Protein AF-A0A5Q0UNH7-F1 (afdb_monomer)

Solvent-accessible surface area (backbone atoms only — not comparable to full-atom values): 3117 Å² total; per-residue (Å²): 109,60,19,73,49,86,98,40,88,47,61,38,33,28,38,30,48,39,88,89,53,77,68,45,45,23,19,56,73,55,42,61,60,50,49,71,42,86,79,31,45,73,39,61,35,92,94,29,47,96,71,52,134

Mean predicted aligned error: 2.65 Å

pLDDT: mean 94.04, std 5.65, range [67.0, 98.06]

Structure (mmCIF, N/CA/C/O backbone):
data_AF-A0A5Q0UNH7-F1
#
_entry.id   AF-A0A5Q0UNH7-F1
#
loop_
_atom_site.group_PDB
_atom_site.id
_atom_site.type_symbol
_atom_site.label_atom_id
_atom_site.label_alt_id
_atom_site.label_comp_id
_atom_site.label_asym_id
_atom_site.label_entity_id
_atom_site.label_seq_id
_atom_site.pdbx_PDB_ins_code
_atom_site.Cartn_x
_atom_site.Cartn_y
_atom_site.Cartn_z
_atom_site.occupancy
_atom_site.B_iso_or_equiv
_atom_site.auth_seq_id
_atom_site.auth_comp_id
_atom_site.auth_asym_id
_atom_site.auth_atom_id
_atom_site.pdbx_PDB_model_num
ATOM 1 N N . MET A 1 1 ? 0.904 -14.396 -6.656 1.00 83.81 1 MET A N 1
ATOM 2 C CA . MET A 1 1 ? -0.055 -13.860 -5.666 1.00 83.81 1 MET A CA 1
ATOM 3 C C . MET A 1 1 ? -0.926 -12.784 -6.306 1.00 83.81 1 MET A C 1
ATOM 5 O O . MET A 1 1 ? -0.412 -11.969 -7.069 1.00 83.81 1 MET A O 1
ATOM 9 N N . GLN A 1 2 ? -2.242 -12.853 -6.091 1.00 93.06 2 GLN A N 1
ATOM 10 C CA . GLN A 1 2 ? -3.216 -11.867 -6.585 1.00 93.06 2 GLN A CA 1
ATOM 11 C C . GLN A 1 2 ? -3.441 -10.778 -5.533 1.00 93.06 2 GLN A C 1
ATOM 13 O O . GLN A 1 2 ? -3.152 -10.993 -4.360 1.00 93.06 2 GLN A O 1
ATOM 18 N N . CYS A 1 3 ? -3.917 -9.614 -5.970 1.00 96.88 3 CYS A N 1
ATOM 19 C CA . CYS A 1 3 ? -4.313 -8.523 -5.090 1.00 96.88 3 CYS A CA 1
ATOM 20 C C . CYS A 1 3 ? -5.418 -8.984 -4.131 1.00 96.88 3 CYS A C 1
ATOM 22 O O . CYS A 1 3 ? -6.424 -9.514 -4.586 1.00 96.88 3 CYS A O 1
ATOM 24 N N . GLY A 1 4 ? -5.262 -8.729 -2.833 1.00 95.12 4 GLY A N 1
ATOM 25 C CA . GLY A 1 4 ? -6.269 -9.036 -1.811 1.00 95.12 4 GLY A CA 1
ATOM 26 C C . GLY A 1 4 ? -7.442 -8.052 -1.744 1.00 95.12 4 GLY A C 1
ATOM 27 O O . GLY A 1 4 ? -8.152 -8.042 -0.750 1.00 95.12 4 GLY A O 1
ATOM 28 N N . GLU A 1 5 ? -7.622 -7.213 -2.767 1.00 96.00 5 GLU A N 1
ATOM 29 C CA . GLU A 1 5 ? -8.769 -6.300 -2.846 1.00 96.00 5 GLU A CA 1
ATOM 30 C C . GLU A 1 5 ? -9.866 -6.962 -3.666 1.00 96.00 5 GLU A C 1
ATOM 32 O O . GLU A 1 5 ? -9.577 -7.615 -4.678 1.00 96.00 5 GLU A O 1
ATOM 37 N N . ASP A 1 6 ? -11.111 -6.748 -3.254 1.00 93.62 6 ASP A N 1
ATOM 38 C CA . ASP A 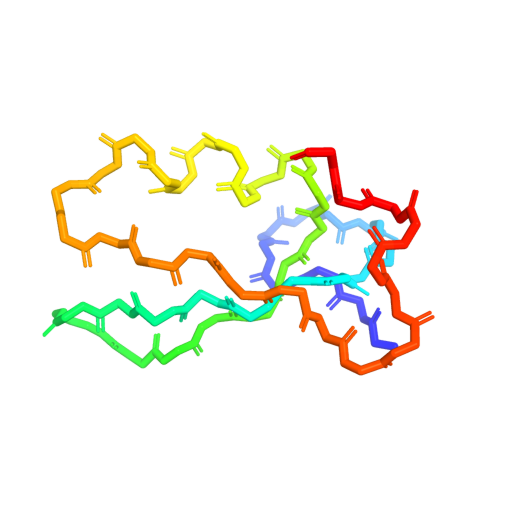1 6 ? -12.271 -7.296 -3.941 1.00 93.62 6 ASP A CA 1
ATOM 39 C C . ASP A 1 6 ? -12.306 -6.862 -5.413 1.00 93.62 6 ASP A C 1
ATOM 41 O O . ASP A 1 6 ? -11.953 -5.739 -5.776 1.00 93.62 6 ASP A O 1
ATOM 45 N N . ASP A 1 7 ? -12.693 -7.802 -6.278 1.00 94.31 7 ASP A N 1
ATOM 46 C CA . ASP A 1 7 ? -12.773 -7.634 -7.736 1.00 94.31 7 ASP A CA 1
ATOM 47 C C . ASP A 1 7 ? -11.450 -7.232 -8.437 1.00 94.31 7 ASP A C 1
ATOM 49 O O . ASP A 1 7 ? -11.421 -6.845 -9.606 1.00 94.31 7 ASP A O 1
ATOM 53 N N . CYS A 1 8 ? -10.296 -7.376 -7.772 1.00 96.75 8 CYS A N 1
ATOM 54 C CA . CYS A 1 8 ? -9.001 -7.040 -8.359 1.00 96.75 8 CYS A CA 1
ATOM 55 C C . CYS A 1 8 ? -8.193 -8.272 -8.783 1.00 96.75 8 CYS A C 1
ATOM 57 O O . CYS A 1 8 ? -7.545 -8.931 -7.977 1.00 96.75 8 CYS A O 1
ATOM 59 N N . ARG A 1 9 ? -8.093 -8.511 -10.095 1.00 95.19 9 ARG A N 1
ATOM 60 C 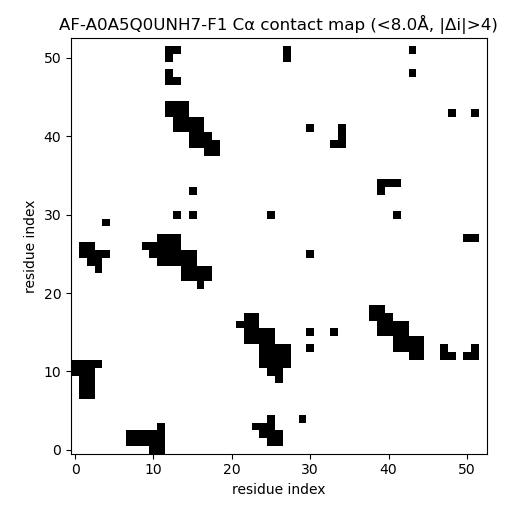CA . ARG A 1 9 ? -7.287 -9.621 -10.657 1.00 95.19 9 ARG A CA 1
ATOM 61 C C . ARG A 1 9 ? -5.815 -9.279 -10.912 1.00 95.19 9 ARG A C 1
ATOM 63 O O . ARG A 1 9 ? -5.088 -10.053 -11.533 1.00 95.19 9 ARG A O 1
ATOM 70 N N . ARG A 1 10 ? -5.354 -8.098 -10.489 1.00 94.81 10 ARG A N 1
ATOM 71 C CA . ARG A 1 10 ? -3.957 -7.676 -10.691 1.00 94.81 10 ARG A CA 1
ATOM 72 C C . ARG A 1 10 ? -3.018 -8.471 -9.785 1.00 94.81 10 ARG A C 1
ATOM 74 O O . ARG A 1 10 ? -3.397 -8.897 -8.696 1.00 94.81 10 ARG A O 1
ATOM 81 N N . ARG A 1 11 ? -1.766 -8.632 -10.219 1.00 94.69 11 ARG A N 1
ATOM 82 C CA . ARG A 1 11 ? -0.707 -9.234 -9.398 1.00 94.69 11 ARG A CA 1
ATOM 83 C C . ARG A 1 11 ? -0.402 -8.332 -8.203 1.00 94.69 11 ARG A C 1
ATOM 85 O O . ARG A 1 11 ? -0.276 -7.117 -8.363 1.00 94.69 11 ARG A O 1
ATOM 92 N N . ALA A 1 12 ? -0.310 -8.934 -7.023 1.00 96.19 12 ALA A N 1
ATOM 93 C CA . ALA A 1 12 ? 0.159 -8.235 -5.838 1.00 96.19 12 ALA A CA 1
ATOM 94 C C . ALA A 1 12 ? 1.679 -8.046 -5.899 1.00 96.19 12 ALA A C 1
ATOM 96 O O . ALA A 1 12 ? 2.386 -8.919 -6.405 1.00 96.19 12 ALA A O 1
ATOM 97 N N . ALA A 1 13 ? 2.143 -6.906 -5.398 1.00 97.06 13 ALA A N 1
ATOM 98 C CA . ALA A 1 13 ? 3.551 -6.501 -5.402 1.00 97.06 13 ALA A CA 1
ATOM 99 C C . ALA A 1 13 ? 3.957 -5.777 -4.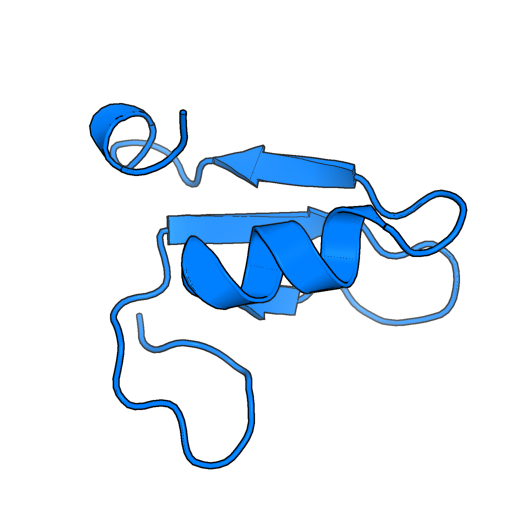107 1.00 97.06 13 ALA A C 1
ATOM 101 O O . ALA A 1 13 ? 5.118 -5.419 -3.946 1.00 97.06 13 ALA A O 1
ATOM 102 N N . VAL A 1 14 ? 3.004 -5.533 -3.200 1.00 97.12 14 VAL A N 1
ATOM 103 C CA . VAL A 1 14 ? 3.192 -4.695 -2.015 1.00 97.12 14 VAL A CA 1
ATOM 104 C C . VAL A 1 14 ? 2.483 -5.339 -0.837 1.00 97.12 14 VAL A C 1
ATOM 106 O O . VAL A 1 14 ? 1.304 -5.684 -0.949 1.00 97.12 14 VAL A O 1
ATOM 109 N N . GLU A 1 15 ? 3.189 -5.477 0.275 1.00 97.44 15 GLU A N 1
ATOM 110 C CA . GLU A 1 15 ? 2.606 -5.760 1.579 1.00 97.44 15 GLU A CA 1
ATOM 111 C C . GLU A 1 15 ? 2.292 -4.438 2.289 1.00 97.44 15 GLU A C 1
ATOM 113 O O . GLU A 1 15 ? 3.083 -3.499 2.289 1.00 97.44 15 GLU A O 1
ATOM 118 N N . LEU A 1 16 ? 1.101 -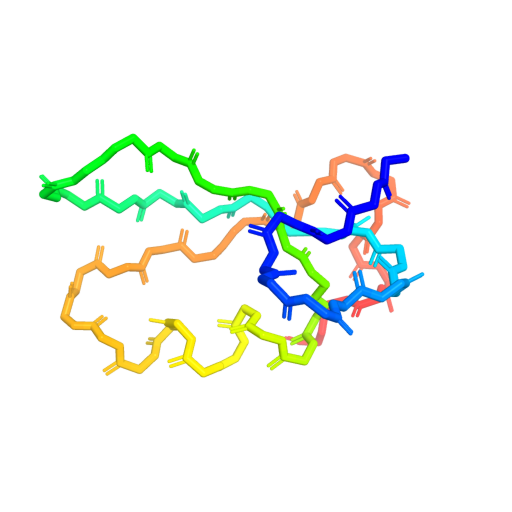4.341 2.862 1.00 97.44 16 LEU A N 1
ATOM 119 C CA . LEU A 1 16 ? 0.637 -3.210 3.643 1.00 97.44 16 LEU A CA 1
ATOM 120 C C . LEU A 1 16 ? 0.679 -3.597 5.111 1.00 97.44 16 LEU A C 1
ATOM 122 O O . LEU A 1 16 ? -0.072 -4.477 5.535 1.00 97.44 16 LEU A O 1
ATOM 126 N N . HIS A 1 17 ? 1.487 -2.888 5.886 1.00 97.75 17 HIS A N 1
ATOM 127 C CA . HIS A 1 17 ? 1.411 -2.928 7.338 1.00 97.75 17 HIS A CA 1
ATOM 128 C C . HIS A 1 17 ? 0.316 -1.966 7.781 1.00 97.75 17 HIS A C 1
ATOM 130 O O . HIS A 1 17 ? 0.428 -0.753 7.585 1.00 97.75 17 HIS A O 1
ATOM 136 N N . VAL A 1 18 ? -0.765 -2.514 8.334 1.00 97.12 18 VAL A N 1
ATOM 137 C CA . VAL A 1 18 ? -1.931 -1.736 8.756 1.00 97.12 18 VAL A CA 1
ATOM 138 C C . VAL A 1 18 ? -2.047 -1.803 10.280 1.00 97.12 18 VAL A C 1
ATOM 140 O O . VAL A 1 18 ? -2.061 -2.898 10.829 1.00 97.12 18 VAL A O 1
ATOM 143 N N . PRO A 1 19 ? -2.155 -0.674 11.001 1.00 96.81 19 PRO A N 1
ATOM 144 C CA . PRO A 1 19 ? -2.074 -0.713 12.463 1.00 96.81 19 PRO A CA 1
ATOM 145 C C . PRO A 1 19 ? -3.362 -1.183 13.162 1.00 96.81 19 PRO A C 1
ATOM 147 O O . PRO A 1 19 ? -3.337 -1.507 14.345 1.00 96.81 19 PRO A O 1
ATOM 150 N N . TRP A 1 20 ? -4.492 -1.236 12.454 1.00 95.19 20 TRP A N 1
ATOM 151 C CA . TRP A 1 20 ? -5.812 -1.576 13.014 1.00 95.19 20 TRP A CA 1
ATOM 152 C C . TRP A 1 20 ? -6.447 -2.830 12.402 1.00 95.19 20 TRP A C 1
ATOM 154 O O . TRP A 1 20 ? -7.614 -3.123 12.661 1.00 95.19 20 TRP A O 1
ATOM 164 N N . ARG A 1 21 ? -5.724 -3.546 11.541 1.00 95.00 21 ARG A N 1
ATOM 165 C CA . ARG A 1 21 ? -6.160 -4.821 10.954 1.00 95.00 21 ARG A CA 1
ATOM 166 C C . ARG A 1 21 ? -4.942 -5.639 10.545 1.00 95.00 21 ARG A C 1
ATOM 168 O O . ARG A 1 21 ? -3.818 -5.168 10.634 1.00 95.00 21 ARG A O 1
ATOM 175 N N . GLU A 1 22 ? -5.177 -6.857 10.086 1.00 95.44 22 GLU A N 1
ATOM 176 C CA . GLU A 1 22 ? -4.126 -7.697 9.516 1.00 95.44 22 GLU A CA 1
ATOM 177 C C . GLU A 1 22 ? -3.437 -7.044 8.306 1.00 95.44 22 GLU A C 1
ATOM 179 O O . GLU A 1 22 ? -4.046 -6.251 7.576 1.00 95.44 22 GLU A O 1
ATOM 184 N N . ASN A 1 23 ? -2.169 -7.405 8.091 1.00 95.75 23 ASN A N 1
ATOM 185 C CA . ASN A 1 23 ? -1.432 -6.970 6.911 1.00 95.75 23 ASN A CA 1
ATOM 186 C C . ASN A 1 23 ? -2.135 -7.456 5.642 1.00 95.75 23 ASN A C 1
ATOM 188 O O . ASN A 1 23 ? -2.680 -8.559 5.584 1.00 95.75 23 ASN A O 1
ATOM 192 N N . LEU A 1 24 ? -2.085 -6.630 4.603 1.00 95.38 24 LEU A N 1
ATOM 193 C CA . LEU A 1 24 ? -2.726 -6.912 3.324 1.00 95.38 24 LEU A CA 1
ATOM 194 C C . LEU A 1 24 ? -1.685 -6.994 2.229 1.00 95.38 24 LEU A C 1
ATOM 196 O O . LEU A 1 24 ? -0.735 -6.224 2.215 1.00 95.38 24 LEU A O 1
ATOM 200 N N . VAL A 1 25 ? -1.908 -7.860 1.250 1.00 97.06 25 VAL A N 1
ATOM 201 C CA . VAL A 1 25 ? -1.031 -7.942 0.087 1.00 97.06 25 VAL A CA 1
ATOM 202 C C . VAL A 1 25 ? -1.792 -7.509 -1.155 1.00 97.06 25 VAL A C 1
ATOM 204 O O . VAL A 1 25 ? -2.758 -8.150 -1.571 1.00 97.06 25 VAL A O 1
ATOM 207 N N . VAL A 1 26 ? -1.377 -6.397 -1.756 1.00 97.56 26 VAL A N 1
ATOM 208 C CA . VAL A 1 26 ? -2.137 -5.734 -2.820 1.00 97.56 26 VAL A CA 1
ATOM 209 C C . VAL A 1 26 ? -1.260 -5.363 -4.015 1.00 97.56 26 VAL A C 1
ATOM 211 O O . 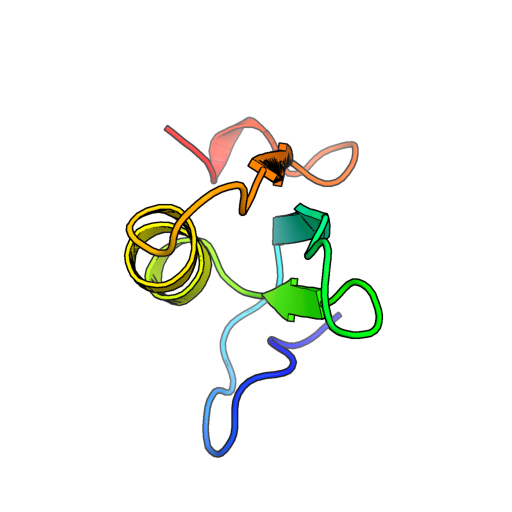VAL A 1 26 ? -0.031 -5.462 -4.002 1.00 97.56 26 VAL A O 1
ATOM 214 N N . CYS A 1 27 ? -1.909 -4.982 -5.113 1.00 97.44 27 CYS A N 1
ATOM 215 C CA . CYS A 1 27 ? -1.223 -4.469 -6.292 1.00 97.44 27 CYS A CA 1
ATOM 216 C C . CYS A 1 27 ? -0.747 -3.018 -6.075 1.00 97.44 27 CYS A C 1
ATOM 218 O O . CYS A 1 27 ? -1.302 -2.313 -5.225 1.00 97.44 27 CYS A O 1
ATOM 220 N N . PRO A 1 28 ? 0.195 -2.515 -6.896 1.00 96.31 28 PRO A N 1
ATOM 221 C CA . PRO A 1 28 ? 0.706 -1.152 -6.755 1.00 96.31 28 PRO A CA 1
ATOM 222 C C . PRO A 1 28 ? -0.376 -0.062 -6.820 1.00 96.31 28 PRO A C 1
ATOM 224 O O . PRO A 1 28 ? -0.282 0.974 -6.172 1.00 96.31 28 PRO A O 1
ATOM 227 N N . ALA A 1 29 ? -1.445 -0.285 -7.588 1.00 96.00 29 ALA A N 1
ATOM 228 C CA . ALA A 1 29 ? -2.533 0.684 -7.681 1.00 96.00 29 ALA A CA 1
ATOM 229 C C . ALA A 1 29 ? -3.292 0.825 -6.351 1.00 96.00 29 ALA A C 1
ATOM 231 O O . ALA A 1 29 ? -3.517 1.941 -5.891 1.00 96.00 29 ALA A O 1
ATOM 232 N N . HIS A 1 30 ? -3.650 -0.291 -5.714 1.00 97.50 30 HIS A N 1
ATOM 233 C CA . HIS A 1 30 ? -4.382 -0.260 -4.449 1.00 97.50 30 HIS A CA 1
ATOM 234 C C . HIS A 1 30 ? -3.498 0.122 -3.272 1.00 97.50 30 HIS A C 1
ATOM 236 O O . HIS A 1 30 ? -3.956 0.850 -2.396 1.00 97.50 30 HIS A O 1
ATOM 242 N N . ALA A 1 31 ? -2.224 -0.268 -3.275 1.00 96.75 31 ALA A N 1
ATOM 243 C CA . ALA A 1 31 ? -1.319 0.161 -2.221 1.00 96.75 31 ALA A CA 1
ATOM 244 C C . ALA A 1 31 ? -1.163 1.694 -2.178 1.00 96.75 31 ALA A C 1
ATOM 246 O O . ALA A 1 31 ? -1.108 2.247 -1.088 1.00 96.75 31 ALA A O 1
ATOM 247 N N . ARG A 1 32 ? -1.211 2.415 -3.313 1.00 95.69 32 ARG A N 1
ATOM 248 C CA . ARG A 1 32 ? -1.224 3.899 -3.315 1.00 95.69 32 ARG A CA 1
ATOM 249 C C . ARG A 1 32 ? -2.477 4.509 -2.690 1.00 95.69 32 ARG A C 1
ATOM 251 O O . ARG A 1 32 ? -2.420 5.601 -2.134 1.00 95.69 32 ARG A O 1
ATOM 258 N N . VAL A 1 33 ? -3.619 3.840 -2.818 1.00 96.06 33 VAL A N 1
ATOM 259 C CA . VAL A 1 33 ? -4.868 4.281 -2.181 1.00 96.06 33 VAL A CA 1
ATOM 260 C C . VAL A 1 33 ? -4.804 4.004 -0.681 1.00 96.06 33 VAL A C 1
ATOM 262 O O . VAL A 1 33 ? -5.149 4.861 0.126 1.00 96.06 33 VAL A O 1
ATOM 265 N N . TRP A 1 34 ? -4.314 2.827 -0.297 1.00 96.56 34 TRP A N 1
ATOM 266 C CA . TRP A 1 34 ? -4.157 2.434 1.101 1.00 96.56 34 TRP A CA 1
ATOM 267 C C . TRP A 1 34 ? -3.125 3.273 1.855 1.00 96.56 34 TRP A C 1
ATOM 269 O O . TRP A 1 34 ? -3.391 3.646 2.991 1.00 96.56 34 TRP A O 1
ATOM 279 N N . ALA A 1 35 ? -2.010 3.635 1.218 1.00 95.38 35 ALA A N 1
ATOM 280 C CA . ALA A 1 35 ? -0.952 4.459 1.805 1.00 95.38 35 ALA A CA 1
ATOM 281 C C . ALA A 1 35 ? -1.397 5.890 2.164 1.00 95.38 35 ALA A C 1
ATOM 283 O O . ALA A 1 35 ? -0.680 6.599 2.858 1.00 95.38 35 ALA A O 1
ATOM 284 N N . GLN A 1 36 ? -2.572 6.328 1.698 1.00 96.56 36 GLN A N 1
ATO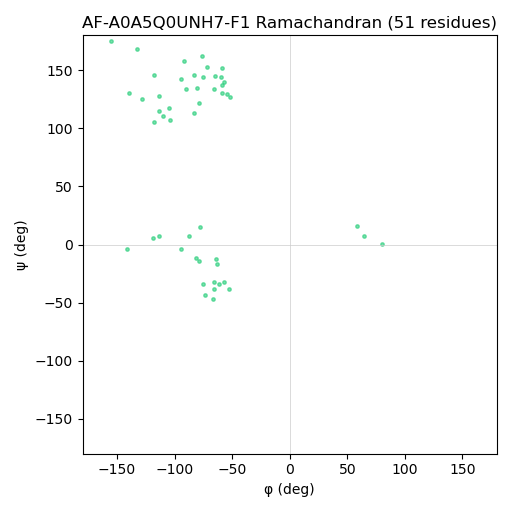M 285 C CA . GLN A 1 36 ? -3.165 7.607 2.107 1.00 96.56 36 GLN A CA 1
ATOM 286 C C . GLN A 1 36 ? -3.900 7.520 3.449 1.00 96.56 36 GLN A C 1
ATOM 288 O O . GLN A 1 36 ? -4.306 8.545 3.993 1.00 96.56 36 GLN A O 1
ATOM 293 N N . ARG A 1 37 ? -4.125 6.312 3.974 1.00 96.56 37 ARG A N 1
ATOM 294 C CA . ARG A 1 37 ? -4.750 6.113 5.281 1.00 96.56 37 ARG A CA 1
ATOM 295 C C . ARG A 1 37 ? -3.693 6.233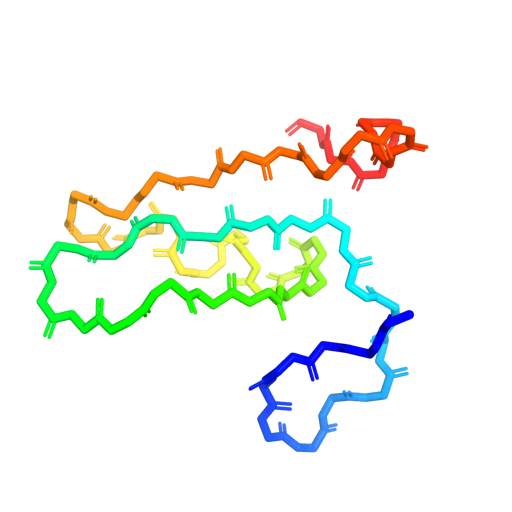 6.373 1.00 96.56 37 ARG A C 1
ATOM 297 O O . ARG A 1 37 ? -2.549 5.829 6.185 1.00 96.56 37 ARG A O 1
ATOM 304 N N . ASP A 1 38 ? -4.105 6.767 7.515 1.00 96.94 38 ASP A N 1
ATOM 305 C CA . ASP A 1 38 ? -3.206 7.091 8.623 1.00 96.94 38 ASP A CA 1
ATOM 306 C C . ASP A 1 38 ? -2.359 5.887 9.071 1.00 96.94 38 ASP A C 1
ATOM 308 O O . ASP A 1 38 ? -2.869 4.800 9.267 1.00 96.94 38 ASP A O 1
ATOM 312 N N . GLY A 1 39 ? -1.043 6.022 9.190 1.00 96.31 39 GLY A N 1
ATOM 313 C CA . GLY A 1 39 ? -0.201 4.924 9.687 1.00 96.31 39 GLY A CA 1
ATOM 314 C C . GLY A 1 39 ? -0.134 3.646 8.830 1.00 96.31 39 GLY A C 1
ATOM 315 O O . GLY A 1 39 ? 0.472 2.674 9.278 1.00 96.31 39 GLY A O 1
ATOM 316 N N . VAL A 1 40 ? -0.699 3.611 7.615 1.00 98.06 40 VAL A N 1
ATOM 317 C CA . VAL A 1 40 ? -0.510 2.480 6.691 1.00 98.06 40 VAL A CA 1
ATOM 318 C C . VAL A 1 40 ? 0.850 2.590 6.015 1.00 98.06 40 VAL A C 1
ATOM 320 O O . VAL A 1 40 ? 1.121 3.560 5.308 1.00 98.06 40 VAL A O 1
ATOM 323 N N . VAL A 1 41 ? 1.690 1.568 6.184 1.00 97.31 41 VAL A N 1
ATOM 324 C CA . VAL A 1 41 ? 3.040 1.535 5.607 1.00 97.31 41 VAL A CA 1
ATOM 325 C C . VAL A 1 41 ? 3.103 0.498 4.483 1.00 97.31 41 VAL A C 1
ATOM 327 O O . VAL A 1 41 ? 3.018 -0.701 4.760 1.00 97.31 41 VAL A O 1
ATOM 330 N N . PRO A 1 42 ? 3.243 0.924 3.215 1.00 96.75 42 PRO A N 1
ATOM 331 C CA . PRO A 1 42 ? 3.468 0.013 2.103 1.00 96.75 42 PRO A CA 1
ATOM 332 C C . PRO A 1 42 ? 4.940 -0.407 2.019 1.00 96.75 42 PRO A C 1
ATOM 334 O O . PRO A 1 42 ? 5.840 0.431 2.062 1.00 96.75 42 PRO A O 1
ATOM 337 N N . VAL A 1 43 ? 5.180 -1.701 1.834 1.00 96.38 43 VAL A N 1
ATOM 338 C CA . VAL A 1 43 ? 6.506 -2.291 1.636 1.00 96.38 43 VAL A CA 1
ATOM 339 C C . VAL A 1 43 ? 6.471 -3.158 0.376 1.00 96.38 43 VAL A C 1
ATOM 341 O O . VAL A 1 43 ? 5.610 -4.035 0.267 1.00 96.38 43 VAL A O 1
ATOM 344 N N . PRO A 1 44 ? 7.364 -2.939 -0.606 1.00 95.44 44 PRO A N 1
ATOM 345 C CA . PRO A 1 44 ? 7.454 -3.819 -1.763 1.00 95.44 44 PRO A CA 1
ATOM 346 C C . PRO A 1 44 ? 7.756 -5.251 -1.333 1.00 95.44 44 PRO A C 1
ATOM 348 O O . PRO A 1 44 ? 8.628 -5.489 -0.499 1.00 95.44 44 PRO A O 1
ATOM 351 N N . ILE A 1 45 ? 7.068 -6.209 -1.943 1.00 94.62 45 ILE A N 1
ATOM 352 C CA . ILE A 1 45 ? 7.403 -7.623 -1.782 1.00 94.62 45 ILE A CA 1
ATOM 353 C C . ILE A 1 45 ? 8.785 -7.857 -2.396 1.00 94.62 45 ILE A C 1
ATOM 355 O O . ILE A 1 45 ? 9.136 -7.247 -3.412 1.00 94.62 45 ILE A O 1
ATOM 359 N N . GLU A 1 46 ? 9.563 -8.755 -1.796 1.00 91.06 46 GLU A N 1
ATOM 360 C CA . GLU A 1 46 ? 10.878 -9.126 -2.311 1.00 91.06 46 GLU A CA 1
ATOM 361 C C . GLU A 1 46 ? 10.798 -9.523 -3.800 1.00 91.06 46 GLU A C 1
ATOM 363 O O . GLU A 1 46 ? 9.967 -10.337 -4.207 1.00 91.06 46 GLU A O 1
ATOM 368 N N . GLY A 1 47 ? 11.636 -8.894 -4.629 1.00 90.12 47 GLY A N 1
ATOM 369 C CA . GLY A 1 47 ? 11.659 -9.104 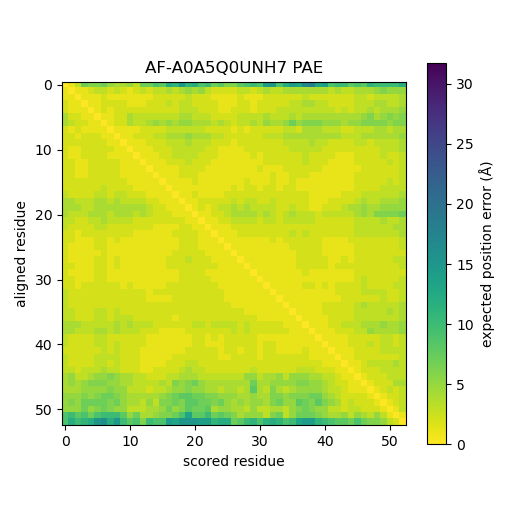-6.082 1.00 90.12 47 GLY A CA 1
ATOM 370 C C . GLY A 1 47 ? 10.585 -8.356 -6.888 1.00 90.12 47 GLY A C 1
ATOM 371 O O . GLY A 1 47 ? 10.565 -8.475 -8.110 1.00 90.12 47 GLY A O 1
ATOM 372 N N . GLU A 1 48 ? 9.710 -7.568 -6.256 1.00 89.06 48 GLU A N 1
ATOM 373 C CA . GLU A 1 48 ? 8.677 -6.767 -6.939 1.00 89.06 48 GLU A CA 1
ATOM 374 C C . GLU A 1 48 ? 8.913 -5.249 -6.814 1.00 89.06 48 GLU A C 1
ATOM 376 O O . GLU A 1 48 ? 8.074 -4.457 -7.247 1.00 89.06 48 GLU A O 1
ATOM 381 N N . ALA A 1 49 ? 10.061 -4.835 -6.264 1.00 84.38 49 ALA A N 1
ATOM 382 C CA . ALA A 1 49 ? 10.421 -3.430 -6.050 1.00 84.38 49 ALA A CA 1
ATOM 383 C C . ALA A 1 49 ? 10.292 -2.574 -7.322 1.00 84.38 49 ALA A C 1
ATOM 385 O O . ALA A 1 49 ? 9.753 -1.477 -7.258 1.00 84.38 49 ALA A O 1
ATOM 386 N N . ASP A 1 50 ? 10.650 -3.101 -8.497 1.00 88.38 50 ASP A N 1
ATOM 387 C CA . ASP A 1 50 ? 10.555 -2.374 -9.776 1.00 88.38 50 ASP A CA 1
ATOM 388 C C . ASP A 1 50 ? 9.117 -1.997 -10.178 1.00 88.38 50 ASP A C 1
ATOM 390 O O . ASP A 1 50 ? 8.889 -1.164 -11.056 1.00 88.38 50 ASP A O 1
ATOM 394 N N . ARG A 1 51 ? 8.112 -2.631 -9.566 1.00 81.88 51 ARG A N 1
ATOM 395 C CA . ARG A 1 51 ? 6.688 -2.354 -9.809 1.00 81.88 51 ARG A CA 1
ATOM 396 C C . ARG A 1 51 ? 6.101 -1.356 -8.819 1.00 81.88 51 ARG A C 1
ATOM 398 O O . ARG A 1 51 ? 4.934 -0.978 -8.967 1.00 81.88 51 ARG A O 1
ATOM 405 N N . TRP A 1 52 ? 6.889 -0.934 -7.836 1.00 77.25 52 TRP A N 1
ATOM 406 C CA . TRP A 1 52 ? 6.515 0.013 -6.802 1.00 77.25 52 TRP A CA 1
ATOM 407 C C . TRP A 1 52 ? 7.410 1.264 -6.888 1.00 77.25 52 TRP A C 1
ATOM 409 O O . TRP A 1 52 ? 8.586 1.175 -6.549 1.00 77.25 52 TRP A O 1
ATOM 419 N N . PRO A 1 53 ? 6.900 2.407 -7.387 1.00 67.00 53 PRO A N 1
ATOM 420 C CA . PRO A 1 53 ? 7.688 3.633 -7.514 1.00 67.00 53 PRO A CA 1
ATOM 421 C C . PRO A 1 53 ? 7.808 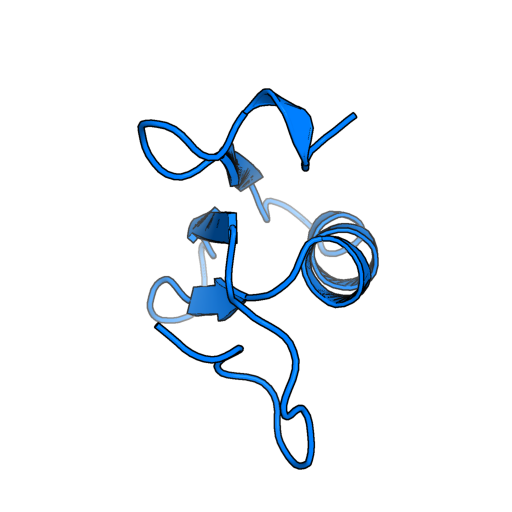4.422 -6.210 1.00 67.00 53 PRO A C 1
ATOM 423 O O . PRO A 1 53 ? 6.920 4.271 -5.338 1.00 67.00 53 PRO A O 1
#

Nearest PDB structures (foldseek):
  5u7g-assembly2_B  TM=4.937E-01  e=1.405E+00  Mus musculus
  2xue-assembly1_A  TM=4.368E-01  e=1.156E+00  Homo sapiens
  1tot-assembly1_A  TM=5.048E-01  e=5.134E+00  Mus musculus
  8k7v-assembly1_B  TM=1.462E-01  e=5.478E+00  Blautia pseudococcoides

Secondary structure (DSSP, 8-state):
-B-SSTT--SBP-EEEE-TTS--EEE-HHHHHHHTTSTT-EEEEPTT-GGG--

Foldseek 3Di:
DFAPDPPGRHDFFKWKDDPPDDIGTGAQVVLVVVVVDPPIDIDTDVPSVVRHD

Sequence (53 aa):
MQCGEDDCRRRAAVELHVPWRENLVVCPAHARVWAQRDGVVPVPIEGEADRWP

Radius of gyration: 10.04 Å; Cα contacts (8 Å, |Δi|>4): 93; chains: 1; bounding box: 24×22×24 Å